Protein AF-A0A1Q9NZS3-F1 (afdb_monomer_lite)

Sequence (146 aa):
MSFQSENRNITQKNDLLANKKIVWTLISLAVIWISTIIVSLFSPDLISGSQQEHLPLVGWTAWIWALLATAIVIRMVRERINYQLHYILSVSIIAIWIGVMLVSVFASPFVTGSDPTSLPIASIGAPLIGSLFTVMVWFLAKPPSN

Foldseek 3Di:
DVVVVVVVVVVVVVVVLLVLLVVLLVVLLVLLVVLLVLLLVQFAFWFDDLVRDGHSVLNVPLVVLSVLLNVLSVVLSVDPAGSVLSNVLSVQLSVLSVVLSCQRRPPFFDWDDPSTTTHSVSNNVSSVVSSVVSVVSSVVRDDDDD

Secondary structure (DSSP, 8-state):
-HHHHHHHHHHHHHHHHHHHHHHHHHHHHHHHHHHHHHHHHHSPPEEETTTTEEE-HHHHHHHHHHHHHHHHHHHHHHS---HHHHHHHHHHHHHHHHHHHHHHHHSPPEEETTTTEEE-HHHHHHHHHHHHHHHHH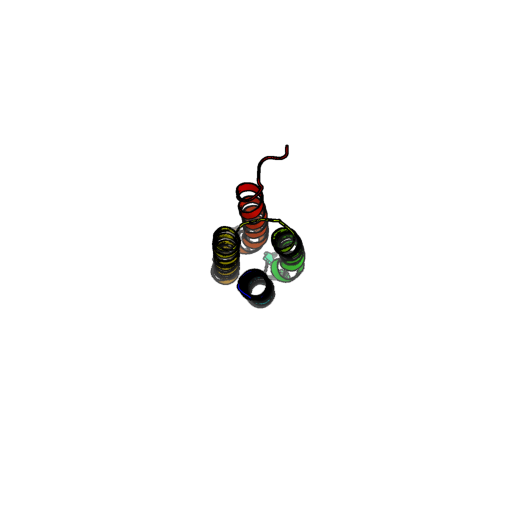HHHHPPP--

Radius of gyration: 20.7 Å; chains: 1; bounding box: 52×30×75 Å

Structure (mmCIF, N/CA/C/O backbone):
data_AF-A0A1Q9NZS3-F1
#
_entry.id   AF-A0A1Q9NZS3-F1
#
loop_
_atom_site.group_PDB
_atom_site.id
_atom_site.type_symbol
_atom_site.label_atom_id
_atom_site.label_alt_id
_atom_site.label_comp_id
_atom_site.label_asym_id
_atom_site.label_entity_id
_atom_site.label_seq_id
_atom_site.pdbx_PDB_ins_code
_atom_site.Cartn_x
_atom_site.Cartn_y
_atom_site.Cartn_z
_atom_site.occupancy
_atom_site.B_iso_or_equiv
_atom_site.auth_seq_id
_atom_site.auth_comp_id
_atom_site.auth_asym_id
_atom_site.auth_atom_id
_atom_site.pdbx_PDB_model_num
ATOM 1 N N . MET A 1 1 ? -26.061 -0.865 42.484 1.00 64.94 1 MET A N 1
ATOM 2 C CA . MET A 1 1 ? -25.005 -1.732 41.903 1.00 64.94 1 MET A CA 1
ATOM 3 C C . MET A 1 1 ? -25.025 -1.794 40.369 1.00 64.94 1 MET A C 1
ATOM 5 O O . MET A 1 1 ? -23.956 -1.973 39.804 1.00 64.94 1 MET A O 1
ATOM 9 N N . SER A 1 2 ? -26.161 -1.588 39.687 1.00 78.44 2 SER A N 1
ATOM 10 C CA . SER A 1 2 ? -26.286 -1.693 38.215 1.00 78.44 2 SER A CA 1
ATOM 11 C C . SER A 1 2 ? -25.494 -0.653 37.400 1.00 78.44 2 SER A C 1
ATOM 13 O O . SER A 1 2 ? -24.877 -0.999 36.397 1.00 78.44 2 SER A O 1
ATOM 15 N N . PHE A 1 3 ? -25.433 0.604 37.849 1.00 78.06 3 PHE A N 1
ATOM 16 C CA . PHE A 1 3 ? -24.756 1.685 37.109 1.00 78.06 3 PHE A CA 1
ATOM 17 C C . PHE A 1 3 ? -23.228 1.493 37.001 1.00 78.06 3 PHE A C 1
ATOM 19 O O . PHE A 1 3 ? -22.609 1.766 35.976 1.00 78.06 3 PHE A O 1
ATOM 26 N N . GLN A 1 4 ? -22.603 0.952 38.053 1.00 81.19 4 GLN A N 1
ATOM 27 C CA . GLN A 1 4 ? -21.158 0.686 38.092 1.00 81.19 4 GLN A CA 1
ATOM 28 C C . GLN A 1 4 ? -20.749 -0.506 37.208 1.00 81.19 4 GLN A C 1
ATOM 30 O O . GLN A 1 4 ? -19.616 -0.567 36.730 1.00 81.19 4 GLN A O 1
ATOM 35 N N . SER A 1 5 ? -21.635 -1.483 36.985 1.00 81.25 5 SER A N 1
ATOM 36 C CA . SER A 1 5 ? -21.386 -2.560 36.013 1.00 81.25 5 SER A CA 1
ATOM 37 C C . SER A 1 5 ? -21.552 -2.084 34.571 1.00 81.25 5 SER A C 1
ATOM 39 O O . SER A 1 5 ? -20.752 -2.457 33.719 1.00 81.25 5 SER A O 1
ATOM 41 N N . GLU A 1 6 ? -22.537 -1.228 34.300 1.00 84.75 6 GLU A N 1
ATOM 42 C CA . GLU A 1 6 ? -22.792 -0.703 32.956 1.00 84.75 6 GLU A CA 1
ATOM 43 C C . GLU A 1 6 ? -21.641 0.180 32.452 1.00 84.75 6 GLU A C 1
ATOM 45 O O . GLU A 1 6 ? -21.126 -0.051 31.357 1.00 84.75 6 GLU A O 1
ATOM 50 N N . ASN A 1 7 ? -21.137 1.096 33.288 1.00 87.69 7 ASN A N 1
ATOM 51 C CA . ASN A 1 7 ? -19.987 1.934 32.930 1.00 87.69 7 ASN A CA 1
ATOM 52 C C . ASN A 1 7 ? -18.720 1.113 32.643 1.00 87.69 7 ASN A C 1
ATOM 54 O O . ASN A 1 7 ? -18.003 1.406 31.688 1.00 87.69 7 ASN A O 1
ATOM 58 N N . ARG A 1 8 ? -18.458 0.051 33.419 1.00 89.00 8 ARG A N 1
ATOM 59 C CA . ARG A 1 8 ? -17.316 -0.848 33.167 1.00 89.00 8 ARG A CA 1
ATOM 60 C C . ARG A 1 8 ? -17.428 -1.553 31.815 1.00 89.00 8 ARG A C 1
ATOM 62 O O . ARG A 1 8 ? -16.441 -1.614 31.084 1.00 89.00 8 ARG A O 1
ATOM 69 N N . ASN A 1 9 ? -18.624 -2.018 31.458 1.00 89.50 9 ASN A N 1
ATOM 70 C CA . ASN A 1 9 ? -18.865 -2.682 30.176 1.00 89.50 9 ASN A CA 1
ATOM 71 C C . ASN A 1 9 ? -18.644 -1.736 28.983 1.00 89.50 9 ASN A C 1
ATOM 73 O O . ASN A 1 9 ? -18.074 -2.146 27.969 1.00 89.50 9 ASN A O 1
ATOM 77 N N . ILE A 1 10 ? -19.061 -0.470 29.099 1.00 88.19 10 ILE A N 1
ATOM 78 C CA . ILE A 1 10 ? -18.870 0.540 28.045 1.00 88.19 10 ILE A CA 1
ATOM 79 C C . ILE A 1 10 ? -17.380 0.835 27.842 1.00 88.19 10 ILE A C 1
ATOM 81 O O . ILE A 1 10 ? -16.907 0.796 26.703 1.00 88.19 10 ILE A O 1
ATOM 85 N N . THR A 1 11 ? -16.631 1.072 28.923 1.00 89.75 11 THR A N 1
ATOM 86 C CA . THR A 1 11 ? -15.185 1.334 28.847 1.00 89.75 11 THR A CA 1
ATOM 87 C C . THR A 1 11 ? -14.442 0.160 28.210 1.00 89.75 11 THR A C 1
ATOM 89 O O . THR A 1 11 ? -13.739 0.350 27.221 1.00 89.75 11 THR A O 1
ATOM 92 N N . GLN A 1 12 ? -14.698 -1.071 28.665 1.00 91.50 12 GLN A N 1
ATOM 93 C CA . GLN A 1 12 ? -14.051 -2.268 28.118 1.00 91.50 12 GLN A CA 1
ATOM 94 C C . GLN A 1 12 ? -14.336 -2.463 26.619 1.00 91.50 12 GLN A C 1
ATOM 96 O O . GLN A 1 12 ? -13.450 -2.845 25.850 1.00 91.50 12 GLN A O 1
ATOM 101 N N . LYS A 1 13 ? -15.571 -2.193 26.177 1.00 91.00 13 LYS A N 1
ATOM 102 C CA . LYS A 1 13 ? -15.936 -2.264 24.756 1.00 91.00 13 LYS A CA 1
ATOM 103 C C . LYS A 1 13 ? -15.189 -1.213 23.932 1.00 91.00 13 LYS A C 1
ATOM 105 O O . LYS A 1 13 ? -14.722 -1.530 22.837 1.00 91.00 13 LYS A O 1
ATOM 110 N N . ASN A 1 14 ? -15.075 0.013 24.437 1.00 89.12 14 ASN A N 1
ATOM 111 C CA . ASN A 1 14 ? -14.368 1.093 23.751 1.00 89.12 14 ASN A CA 1
ATOM 112 C C . ASN A 1 14 ? -12.873 0.787 23.617 1.00 89.12 14 ASN A C 1
ATOM 114 O O . ASN A 1 14 ? -12.331 0.920 22.518 1.00 89.12 14 ASN A O 1
ATOM 118 N N . ASP A 1 15 ? -12.246 0.287 24.683 1.00 90.81 15 ASP A N 1
ATOM 119 C CA . ASP A 1 15 ? -10.837 -0.117 24.681 1.00 90.81 15 ASP A CA 1
ATOM 120 C C . ASP A 1 15 ? -10.588 -1.253 23.683 1.00 90.81 15 ASP A C 1
ATOM 122 O O . ASP A 1 15 ? -9.647 -1.211 22.888 1.00 90.81 15 ASP A O 1
ATOM 126 N N . LEU A 1 16 ? -11.486 -2.243 23.639 1.00 91.75 16 LEU A N 1
ATOM 127 C CA . LEU A 1 16 ? -11.414 -3.331 22.667 1.00 91.75 16 LEU A CA 1
ATOM 128 C C . LEU A 1 16 ? -11.486 -2.817 21.222 1.00 91.75 16 LEU A C 1
ATOM 130 O O . LEU A 1 16 ? -10.715 -3.259 20.369 1.00 91.75 16 LEU A O 1
ATOM 134 N N . LEU A 1 17 ? -12.412 -1.903 20.924 1.00 90.88 17 LEU A N 1
ATOM 135 C CA . LEU A 1 17 ? -12.548 -1.329 19.583 1.00 90.88 17 LEU A CA 1
ATOM 136 C C . LEU A 1 17 ? -11.333 -0.472 19.209 1.00 90.88 17 LEU A C 1
ATOM 138 O O . LEU A 1 17 ? -10.882 -0.538 18.064 1.00 90.88 17 LEU A O 1
ATOM 142 N N . ALA A 1 18 ? -10.775 0.284 20.156 1.00 89.75 18 ALA A N 1
ATOM 143 C CA . ALA A 1 18 ? -9.556 1.063 19.95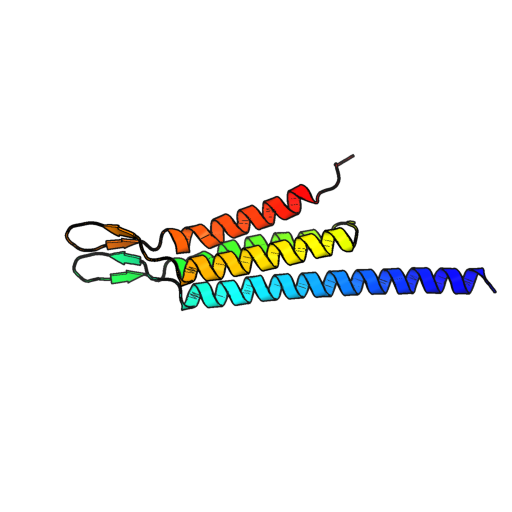2 1.00 89.75 18 ALA A CA 1
ATOM 144 C C . ALA A 1 18 ? -8.351 0.156 19.652 1.00 89.75 18 ALA A C 1
ATOM 146 O O . ALA A 1 18 ? -7.669 0.357 18.645 1.00 89.75 18 ALA A O 1
ATOM 147 N N . ASN A 1 19 ? -8.156 -0.904 20.440 1.00 93.56 19 ASN A N 1
ATOM 148 C CA . ASN A 1 19 ? -7.091 -1.885 20.220 1.00 93.56 19 ASN A CA 1
ATOM 149 C C . ASN A 1 19 ? -7.217 -2.550 18.846 1.00 93.56 19 ASN A C 1
ATOM 151 O O . ASN A 1 19 ? -6.236 -2.652 18.109 1.00 93.56 19 ASN A O 1
ATOM 155 N N . LYS A 1 20 ? -8.437 -2.932 18.447 1.00 94.62 20 LYS A N 1
ATOM 156 C CA . LYS A 1 20 ? -8.678 -3.490 17.111 1.00 94.62 20 LYS A CA 1
ATOM 157 C C . LYS A 1 20 ? -8.311 -2.504 16.001 1.00 94.62 20 LYS A C 1
ATOM 159 O O . LYS A 1 20 ? -7.689 -2.919 15.027 1.00 94.62 20 LYS A O 1
ATOM 164 N N . LYS A 1 21 ? -8.656 -1.216 16.126 1.00 93.62 21 LYS A N 1
ATOM 165 C CA . LYS A 1 21 ? -8.253 -0.194 15.142 1.00 93.62 21 LYS A CA 1
ATOM 166 C C . LYS A 1 21 ? -6.733 -0.099 15.018 1.00 93.62 21 LYS A C 1
ATOM 168 O O . LYS A 1 21 ? -6.229 -0.090 13.899 1.00 93.62 21 LYS A O 1
ATOM 173 N N . ILE A 1 22 ? -6.016 -0.076 16.143 1.00 95.25 22 ILE A N 1
ATOM 174 C CA . ILE A 1 22 ? -4.546 -0.019 16.164 1.00 95.25 22 ILE A CA 1
ATOM 175 C C . ILE A 1 22 ? -3.946 -1.228 15.440 1.00 95.25 22 ILE A C 1
ATOM 177 O O . ILE A 1 22 ? -3.076 -1.047 14.593 1.00 95.25 22 ILE A O 1
ATOM 181 N N . VAL A 1 23 ? -4.443 -2.441 15.703 1.00 96.62 23 VAL A N 1
ATOM 182 C CA . VAL A 1 23 ? -3.962 -3.663 15.034 1.00 96.62 23 VAL A CA 1
ATOM 183 C C . VAL A 1 23 ? -4.109 -3.562 13.513 1.00 96.62 23 VAL A C 1
ATOM 185 O O . VAL A 1 23 ? -3.142 -3.791 12.792 1.00 96.62 23 VAL A O 1
ATOM 188 N N . TRP A 1 24 ? -5.277 -3.156 13.010 1.00 96.50 24 TRP A N 1
ATOM 189 C CA . TRP A 1 24 ? -5.497 -3.011 11.564 1.00 96.50 24 TRP A CA 1
ATOM 190 C C . TRP A 1 24 ? -4.632 -1.916 10.931 1.00 96.50 24 TRP A C 1
ATOM 192 O O . TRP A 1 24 ? -4.140 -2.086 9.813 1.00 96.50 24 TRP A O 1
ATOM 202 N N . THR A 1 25 ? -4.378 -0.828 11.660 1.00 96.06 25 THR A N 1
ATOM 203 C CA . THR A 1 25 ? -3.426 0.212 11.249 1.00 96.06 25 THR A CA 1
ATOM 204 C C . THR A 1 25 ? -2.010 -0.355 11.132 1.00 96.06 25 THR A C 1
ATOM 206 O O . THR A 1 25 ? -1.364 -0.154 10.108 1.00 96.06 25 THR A O 1
ATOM 209 N N . LEU A 1 26 ? -1.539 -1.109 12.132 1.00 97.94 26 LEU A N 1
ATOM 210 C CA . LEU A 1 26 ? -0.202 -1.714 12.119 1.00 97.94 26 LEU A CA 1
ATOM 211 C C . LEU A 1 26 ? -0.038 -2.733 10.987 1.00 97.94 26 LEU A C 1
ATOM 213 O O . LEU A 1 26 ? 0.985 -2.713 10.309 1.00 97.94 26 LEU A O 1
ATOM 217 N N . ILE A 1 27 ? -1.050 -3.569 10.735 1.00 98.31 27 ILE A N 1
ATOM 218 C CA . ILE A 1 27 ? -1.040 -4.510 9.604 1.00 98.31 27 ILE A CA 1
ATOM 219 C C . ILE A 1 27 ? -0.943 -3.745 8.280 1.00 98.31 27 ILE A C 1
ATOM 221 O O . ILE A 1 27 ? -0.137 -4.100 7.425 1.00 98.31 27 ILE A O 1
ATOM 225 N N . SER A 1 28 ? -1.719 -2.669 8.121 1.00 97.88 28 SER A N 1
ATOM 226 C CA . SER A 1 28 ? -1.685 -1.847 6.903 1.00 97.88 28 SER A CA 1
ATOM 227 C C . SER A 1 28 ? -0.295 -1.240 6.682 1.00 97.88 28 SER A C 1
ATOM 229 O O . SER A 1 28 ? 0.241 -1.321 5.581 1.00 97.88 28 SER A O 1
ATOM 231 N N . LEU A 1 29 ? 0.323 -0.691 7.735 1.00 98.38 29 LEU A N 1
ATOM 232 C CA . LEU A 1 29 ? 1.686 -0.153 7.674 1.00 98.38 29 LEU A CA 1
ATOM 233 C C . LEU A 1 29 ? 2.716 -1.235 7.331 1.00 98.38 29 LEU A C 1
ATOM 235 O O . LEU A 1 29 ? 3.575 -1.007 6.483 1.00 98.38 29 LEU A O 1
ATOM 239 N N . ALA A 1 30 ? 2.617 -2.413 7.949 1.00 98.62 30 ALA A N 1
ATOM 240 C CA . ALA A 1 30 ? 3.507 -3.530 7.654 1.00 98.62 30 ALA A CA 1
ATOM 241 C C . ALA A 1 30 ? 3.406 -3.947 6.180 1.00 98.62 30 ALA A C 1
ATOM 243 O O . ALA A 1 30 ? 4.431 -4.096 5.522 1.00 98.62 30 ALA A O 1
ATOM 244 N N . VAL A 1 31 ? 2.190 -4.064 5.635 1.00 98.69 31 VAL A N 1
ATOM 245 C CA . VAL A 1 31 ? 1.981 -4.408 4.219 1.00 98.69 31 VAL A CA 1
ATOM 246 C C . VAL A 1 31 ? 2.543 -3.335 3.289 1.00 98.69 31 VAL A C 1
ATOM 248 O O . VAL A 1 31 ? 3.206 -3.698 2.319 1.00 98.69 31 VAL A O 1
ATOM 251 N N . ILE A 1 32 ? 2.345 -2.043 3.582 1.00 98.44 32 ILE A N 1
ATOM 252 C CA . ILE A 1 32 ? 2.930 -0.936 2.800 1.00 98.44 32 ILE A CA 1
ATOM 253 C C . ILE A 1 32 ? 4.451 -1.088 2.721 1.00 98.44 32 ILE A C 1
ATOM 255 O O . ILE A 1 32 ? 5.025 -1.087 1.631 1.00 98.44 32 ILE A O 1
ATOM 259 N N . TRP A 1 33 ? 5.112 -1.261 3.865 1.00 98.56 33 TRP A N 1
ATOM 260 C CA . TRP A 1 33 ? 6.571 -1.310 3.922 1.00 98.56 33 TRP A CA 1
ATOM 261 C C . TRP A 1 33 ? 7.152 -2.601 3.351 1.00 98.56 33 TRP A C 1
ATOM 263 O O . TRP A 1 33 ? 8.102 -2.532 2.578 1.00 98.56 33 TRP A O 1
ATOM 273 N N . ILE A 1 34 ? 6.556 -3.761 3.642 1.00 98.69 34 ILE A N 1
ATOM 274 C CA . ILE A 1 34 ? 6.968 -5.039 3.040 1.00 98.69 34 ILE A CA 1
ATOM 275 C C . ILE A 1 34 ? 6.836 -4.965 1.517 1.00 98.69 34 ILE A C 1
ATOM 277 O O . ILE A 1 34 ? 7.775 -5.306 0.802 1.00 98.69 34 ILE A O 1
ATOM 281 N N . SER A 1 35 ? 5.706 -4.456 1.021 1.00 98.31 35 SER A N 1
ATOM 282 C CA . SER A 1 35 ? 5.484 -4.255 -0.413 1.00 98.31 35 SER A CA 1
ATOM 283 C C . SER A 1 35 ? 6.530 -3.318 -1.006 1.00 98.31 35 SER A C 1
ATOM 285 O O . SER A 1 35 ? 7.116 -3.638 -2.029 1.00 98.31 35 SER A O 1
ATOM 287 N N . THR A 1 36 ? 6.826 -2.199 -0.343 1.00 98.31 36 THR A N 1
ATOM 288 C CA . THR A 1 36 ? 7.829 -1.223 -0.804 1.00 98.31 36 THR A CA 1
ATOM 289 C C . THR A 1 36 ? 9.226 -1.832 -0.881 1.00 98.31 36 THR A C 1
ATOM 291 O O . THR A 1 36 ? 9.935 -1.603 -1.858 1.00 98.31 36 THR A O 1
ATOM 294 N N . ILE A 1 37 ? 9.615 -2.634 0.114 1.00 98.38 37 ILE A N 1
ATOM 295 C CA . ILE A 1 37 ? 10.904 -3.335 0.129 1.00 98.38 37 ILE A CA 1
ATOM 296 C C . ILE A 1 37 ? 10.972 -4.322 -1.038 1.00 98.38 37 ILE A C 1
ATOM 298 O O . ILE A 1 37 ? 11.943 -4.304 -1.788 1.00 98.38 37 ILE A O 1
ATOM 302 N N . ILE A 1 38 ? 9.928 -5.130 -1.240 1.00 98.31 38 ILE A N 1
ATOM 303 C CA . ILE A 1 38 ? 9.851 -6.072 -2.365 1.00 98.31 38 ILE A CA 1
ATOM 304 C C . ILE A 1 38 ? 9.933 -5.322 -3.701 1.00 98.31 38 ILE A C 1
ATOM 306 O O . ILE A 1 38 ? 10.746 -5.675 -4.549 1.00 98.31 38 ILE A O 1
ATOM 310 N N . VAL A 1 39 ? 9.158 -4.250 -3.875 1.00 97.94 39 VAL A N 1
ATOM 311 C CA . VAL A 1 39 ? 9.219 -3.408 -5.078 1.00 97.94 39 VAL A CA 1
ATOM 312 C C . VAL A 1 39 ? 10.629 -2.877 -5.296 1.00 97.94 39 VAL A C 1
ATOM 314 O O . VAL A 1 39 ? 11.123 -2.944 -6.409 1.00 97.94 39 VAL A O 1
ATOM 317 N N . SER A 1 40 ? 11.303 -2.418 -4.244 1.00 96.38 40 SER A N 1
ATOM 318 C CA . SER A 1 40 ? 12.637 -1.828 -4.374 1.00 96.38 40 SER A CA 1
ATOM 319 C C . SER A 1 40 ? 13.716 -2.827 -4.781 1.00 96.38 40 SER A C 1
ATOM 321 O O . SER A 1 40 ? 14.713 -2.426 -5.372 1.00 96.38 40 SER A O 1
ATOM 323 N N . LEU A 1 41 ? 13.533 -4.103 -4.440 1.00 97.12 41 LEU A N 1
ATOM 324 C CA . LEU A 1 41 ? 14.505 -5.164 -4.702 1.00 97.12 41 LEU A CA 1
ATOM 325 C C . LEU A 1 41 ? 14.239 -5.917 -6.008 1.00 97.12 41 LEU A C 1
ATOM 327 O O . LEU A 1 41 ? 15.178 -6.439 -6.600 1.00 97.12 41 LEU A O 1
ATOM 331 N N . PHE A 1 42 ? 12.976 -6.014 -6.426 1.00 97.25 42 PHE A N 1
ATOM 332 C CA . PHE A 1 42 ? 12.558 -6.919 -7.500 1.00 97.25 42 PHE A CA 1
ATOM 333 C C . PHE A 1 42 ? 11.898 -6.216 -8.691 1.00 97.25 42 PHE A C 1
ATOM 335 O O . PHE A 1 42 ? 11.526 -6.887 -9.652 1.00 97.25 42 PHE A O 1
ATOM 342 N N . SER A 1 43 ? 11.723 -4.892 -8.659 1.00 95.88 43 SER A N 1
ATOM 343 C CA . SER A 1 43 ? 11.238 -4.157 -9.830 1.00 95.88 43 SER A CA 1
ATOM 344 C C . SER A 1 43 ? 12.269 -4.166 -10.964 1.00 95.88 43 SER A C 1
ATOM 346 O O . SER A 1 43 ? 13.458 -4.036 -10.674 1.00 95.88 43 SER A O 1
ATOM 348 N N . PRO A 1 44 ? 11.842 -4.209 -12.236 1.00 95.19 44 PRO A N 1
ATOM 349 C CA . PRO A 1 44 ? 12.758 -4.080 -13.359 1.00 95.19 44 PRO A CA 1
ATOM 350 C C . PRO A 1 44 ? 13.491 -2.734 -13.360 1.00 95.19 44 PRO A C 1
ATOM 352 O O . PRO A 1 44 ? 12.891 -1.683 -13.109 1.00 95.19 44 PRO A O 1
ATOM 355 N N . ASP A 1 45 ? 14.776 -2.776 -13.701 1.00 94.69 45 ASP A N 1
ATOM 356 C CA . ASP A 1 45 ? 15.587 -1.579 -13.892 1.00 94.69 45 ASP A CA 1
ATOM 357 C C . ASP A 1 45 ? 15.195 -0.838 -15.172 1.00 94.69 45 ASP A C 1
ATOM 359 O O . ASP A 1 45 ? 14.694 -1.414 -16.143 1.00 94.69 45 ASP A O 1
ATOM 363 N N . LEU A 1 46 ? 15.479 0.461 -15.186 1.00 93.31 46 LEU A N 1
ATOM 364 C CA . LEU A 1 46 ? 15.580 1.209 -16.428 1.00 93.31 46 LEU A CA 1
ATOM 365 C C . LEU A 1 46 ? 16.878 0.792 -17.123 1.00 93.31 46 LEU A C 1
ATOM 367 O O . LEU A 1 46 ? 17.947 0.924 -16.531 1.00 93.31 46 LEU A O 1
ATOM 371 N N . ILE A 1 47 ? 16.777 0.321 -18.366 1.00 93.50 47 ILE A N 1
ATOM 372 C CA . ILE A 1 47 ? 17.937 -0.079 -19.172 1.00 93.50 47 ILE A CA 1
ATOM 373 C C . ILE A 1 47 ? 18.000 0.805 -20.408 1.00 93.50 47 ILE A C 1
ATOM 375 O O . ILE A 1 47 ? 17.019 0.887 -21.152 1.00 93.50 47 ILE A O 1
ATOM 379 N N . SER A 1 48 ? 19.131 1.474 -20.630 1.00 89.12 48 SER A N 1
ATOM 380 C CA . SER A 1 48 ? 19.287 2.390 -21.766 1.00 89.12 48 SER A CA 1
ATOM 381 C C . SER A 1 48 ? 20.698 2.400 -22.354 1.00 89.12 48 SER A C 1
ATOM 383 O O . SER A 1 48 ? 21.671 2.027 -21.697 1.00 89.12 48 SER A O 1
ATOM 385 N N . GLY A 1 49 ? 20.793 2.851 -23.607 1.00 81.19 49 GLY A N 1
ATOM 386 C CA . GLY A 1 49 ? 22.054 3.029 -24.324 1.00 81.19 49 GLY A CA 1
ATOM 387 C C . GLY A 1 49 ? 22.623 1.750 -24.945 1.00 81.19 49 GLY A C 1
ATOM 388 O O . GLY A 1 49 ? 22.184 0.630 -24.679 1.00 81.19 49 GLY A O 1
ATOM 389 N N . SER A 1 50 ? 23.650 1.928 -25.778 1.00 79.25 50 SER A N 1
ATOM 390 C CA . SER A 1 50 ? 24.355 0.826 -26.448 1.00 79.25 50 SER A CA 1
ATOM 391 C C . SER A 1 50 ? 25.122 -0.077 -25.476 1.00 79.25 50 SER A C 1
ATOM 393 O O . SER A 1 50 ? 25.383 -1.232 -25.794 1.00 79.25 50 SER A O 1
ATOM 395 N N . GLN A 1 51 ? 25.445 0.431 -24.282 1.00 85.88 51 GLN A N 1
ATOM 396 C CA . GLN A 1 51 ? 26.131 -0.303 -23.213 1.00 85.88 51 GLN A CA 1
ATOM 397 C C . GLN A 1 51 ? 25.175 -1.001 -22.232 1.00 85.88 51 GLN A C 1
ATOM 399 O O . GLN A 1 51 ? 25.650 -1.643 -21.301 1.00 85.88 51 GLN A O 1
ATOM 404 N N . GLN A 1 52 ? 23.852 -0.899 -22.433 1.00 88.69 52 GLN A N 1
ATOM 405 C CA . GLN A 1 52 ? 22.835 -1.501 -21.558 1.00 88.69 52 GLN A CA 1
ATOM 406 C C . GLN A 1 52 ? 23.036 -1.112 -20.080 1.00 88.69 52 GLN A C 1
ATOM 408 O O . GLN A 1 52 ? 23.159 -1.959 -19.199 1.00 88.69 52 GLN A O 1
ATOM 413 N N . GLU A 1 53 ? 23.096 0.193 -19.804 1.00 91.25 53 GLU A N 1
ATOM 414 C CA . GLU A 1 53 ? 23.281 0.711 -18.445 1.00 91.25 53 GLU A CA 1
ATOM 415 C C . GLU A 1 53 ? 22.021 0.484 -17.601 1.00 91.25 53 GLU A C 1
ATOM 417 O O . GLU A 1 53 ? 20.923 0.847 -18.025 1.00 91.25 53 GLU A O 1
ATOM 42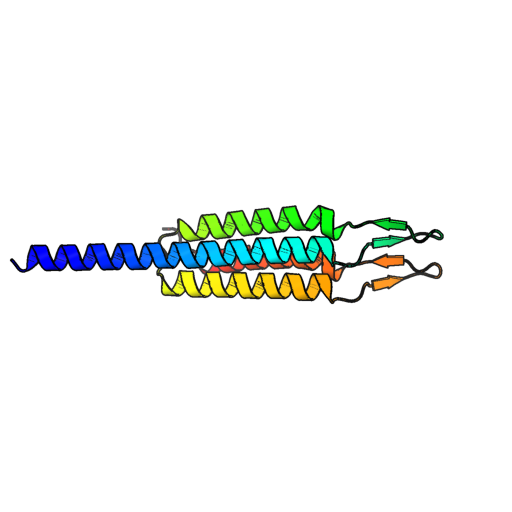2 N N . HIS A 1 54 ? 22.187 -0.082 -16.400 1.00 93.62 54 HIS A N 1
ATOM 423 C CA . HIS A 1 54 ? 21.103 -0.376 -15.460 1.00 93.62 54 HIS A CA 1
ATOM 424 C C . HIS A 1 54 ? 20.941 0.736 -14.423 1.00 93.62 54 HIS A C 1
ATOM 426 O O . HIS A 1 54 ? 21.862 1.025 -13.654 1.00 93.62 54 HIS A O 1
ATOM 432 N N . LEU A 1 55 ? 19.744 1.316 -14.352 1.00 94.25 55 LEU A N 1
ATOM 433 C CA . LEU A 1 55 ? 19.383 2.309 -13.348 1.00 94.25 55 LEU A CA 1
ATOM 434 C C . LEU A 1 55 ? 18.177 1.814 -12.524 1.00 94.25 55 LEU A C 1
ATOM 436 O O . LEU A 1 55 ? 17.061 1.760 -13.057 1.00 94.25 55 LEU A O 1
ATOM 440 N N . PRO A 1 56 ? 18.346 1.514 -11.219 1.00 93.75 56 PRO A N 1
ATOM 441 C CA . PRO A 1 56 ? 17.280 1.007 -10.349 1.00 93.75 56 PRO A CA 1
ATOM 442 C C . PRO A 1 56 ? 16.346 2.134 -9.876 1.00 93.75 56 PRO A C 1
ATOM 444 O O . PRO A 1 56 ? 16.150 2.385 -8.684 1.00 93.75 56 PRO A O 1
ATOM 447 N N . LEU A 1 57 ? 15.759 2.853 -10.835 1.00 93.62 57 LEU A N 1
ATOM 448 C CA . LEU A 1 57 ? 14.977 4.067 -10.604 1.00 93.62 57 LEU A CA 1
ATOM 449 C C . LEU A 1 57 ? 13.772 3.824 -9.685 1.00 93.62 57 LEU A C 1
ATOM 451 O O . LEU A 1 57 ? 13.456 4.651 -8.826 1.00 93.62 57 LEU A O 1
ATOM 455 N N . VAL A 1 58 ? 13.096 2.687 -9.852 1.00 93.50 58 VAL A N 1
ATOM 456 C CA . VAL A 1 58 ? 11.936 2.312 -9.031 1.00 93.50 58 VAL A CA 1
ATOM 457 C C . VAL A 1 58 ? 12.362 2.093 -7.579 1.00 93.50 58 VAL A C 1
ATOM 459 O O . VAL A 1 58 ? 11.714 2.617 -6.672 1.00 93.50 58 VAL A O 1
ATOM 462 N N . GLY A 1 59 ? 13.491 1.415 -7.351 1.00 90.25 59 GLY A N 1
ATOM 463 C CA . GLY A 1 59 ? 14.024 1.184 -6.008 1.00 90.25 59 GLY A CA 1
ATOM 464 C C . GLY A 1 59 ? 14.431 2.455 -5.272 1.00 90.25 59 GLY A C 1
ATOM 465 O O . GLY A 1 59 ? 14.298 2.518 -4.051 1.00 90.25 59 GLY A O 1
ATOM 466 N N . TRP A 1 60 ? 14.841 3.504 -5.987 1.00 91.88 60 TRP A N 1
ATOM 467 C CA . TRP A 1 60 ? 15.124 4.808 -5.377 1.00 91.88 60 TRP A CA 1
ATOM 468 C C . TRP A 1 60 ? 13.861 5.623 -5.086 1.00 91.88 60 TRP A C 1
ATOM 470 O O . TRP A 1 60 ? 13.801 6.340 -4.088 1.00 91.88 60 TRP A O 1
ATOM 480 N N . THR A 1 61 ? 12.841 5.527 -5.939 1.00 94.06 61 THR A N 1
ATOM 481 C CA . THR A 1 61 ? 11.690 6.447 -5.902 1.00 94.06 61 THR A CA 1
ATOM 482 C C . THR A 1 61 ? 10.463 5.904 -5.168 1.00 94.06 61 THR A C 1
ATOM 484 O O . THR A 1 61 ? 9.674 6.701 -4.652 1.00 94.06 61 THR A O 1
ATOM 487 N N . ALA A 1 62 ? 10.300 4.581 -5.039 1.00 94.69 62 ALA A N 1
ATOM 488 C CA . ALA A 1 62 ? 9.124 3.965 -4.408 1.00 94.69 62 ALA A CA 1
ATOM 489 C C . ALA A 1 62 ? 8.894 4.417 -2.949 1.00 94.69 62 ALA A C 1
ATOM 491 O O . ALA A 1 62 ? 7.753 4.531 -2.494 1.00 94.69 62 ALA A O 1
ATOM 492 N N . TRP A 1 63 ? 9.971 4.744 -2.231 1.00 96.56 63 TRP A N 1
ATOM 493 C CA . TRP A 1 63 ? 9.961 5.163 -0.827 1.00 96.56 63 TRP A CA 1
ATOM 494 C C . TRP A 1 63 ? 9.127 6.420 -0.574 1.00 96.56 63 TRP A C 1
ATOM 496 O O . TRP A 1 63 ? 8.417 6.503 0.429 1.00 96.56 63 TRP A O 1
ATOM 506 N N . ILE A 1 64 ? 9.168 7.385 -1.496 1.00 96.75 64 ILE A N 1
ATOM 507 C CA . ILE A 1 64 ? 8.429 8.649 -1.366 1.00 96.75 64 ILE A CA 1
ATOM 508 C C . ILE A 1 64 ? 6.919 8.370 -1.327 1.00 96.75 64 ILE A C 1
ATOM 510 O O . ILE A 1 64 ? 6.190 8.926 -0.502 1.00 96.75 64 ILE A O 1
ATOM 514 N N . TRP A 1 65 ? 6.453 7.444 -2.165 1.00 97.19 65 TRP A N 1
ATOM 515 C CA . TRP A 1 65 ? 5.046 7.052 -2.243 1.00 97.19 65 TRP A CA 1
ATOM 516 C C . TRP A 1 65 ? 4.597 6.226 -1.032 1.00 97.19 65 TRP A C 1
ATOM 518 O O . TRP A 1 65 ? 3.474 6.393 -0.548 1.00 97.19 65 TRP A O 1
ATOM 528 N N . ALA A 1 66 ? 5.485 5.394 -0.483 1.00 97.25 66 ALA A N 1
ATOM 529 C CA . ALA A 1 66 ? 5.239 4.650 0.753 1.00 97.25 66 ALA A CA 1
ATOM 530 C C . ALA A 1 66 ? 5.099 5.570 1.973 1.00 97.25 66 ALA A C 1
ATOM 532 O O . ALA A 1 66 ? 4.208 5.376 2.808 1.00 97.25 66 ALA A O 1
ATOM 533 N N . LEU A 1 67 ? 5.926 6.616 2.053 1.00 98.06 67 LEU A N 1
ATOM 534 C CA . LEU A 1 67 ? 5.820 7.643 3.091 1.00 98.06 67 LEU A CA 1
ATOM 535 C C . LEU A 1 67 ? 4.490 8.398 3.002 1.00 98.06 67 LEU A C 1
ATOM 537 O O . LEU A 1 67 ? 3.830 8.594 4.026 1.00 98.06 67 LEU A O 1
ATOM 541 N N . LEU A 1 68 ? 4.056 8.759 1.790 1.00 97.12 68 LEU A N 1
ATOM 542 C CA . LEU A 1 68 ? 2.754 9.393 1.578 1.00 97.12 68 LEU A CA 1
ATOM 543 C C . LEU A 1 68 ? 1.607 8.493 2.066 1.00 97.12 68 LEU A C 1
ATOM 545 O O . LEU A 1 68 ? 0.774 8.939 2.857 1.00 97.12 68 LEU A O 1
ATOM 549 N N . ALA A 1 69 ? 1.582 7.219 1.670 1.00 97.12 69 ALA A N 1
ATOM 550 C CA . ALA A 1 69 ? 0.557 6.282 2.134 1.00 97.12 69 ALA A CA 1
ATOM 551 C C . ALA A 1 69 ? 0.596 6.061 3.656 1.00 97.12 69 ALA A C 1
ATOM 553 O O . ALA A 1 69 ? -0.453 6.028 4.303 1.00 97.12 69 ALA A O 1
ATOM 554 N N . THR A 1 70 ? 1.792 5.993 4.247 1.00 97.94 70 THR A N 1
ATOM 555 C CA . THR A 1 70 ? 1.978 5.906 5.705 1.00 97.94 70 THR A CA 1
ATOM 556 C C . THR A 1 70 ? 1.335 7.103 6.409 1.00 97.94 70 THR A C 1
ATOM 558 O O . THR A 1 70 ? 0.584 6.920 7.371 1.00 97.94 70 THR A O 1
ATOM 561 N N . ALA A 1 71 ? 1.560 8.326 5.917 1.00 96.50 71 ALA A N 1
ATOM 562 C CA . ALA A 1 71 ? 0.962 9.531 6.492 1.00 96.50 71 ALA A CA 1
ATOM 563 C C . ALA A 1 71 ? -0.577 9.478 6.481 1.00 96.50 71 ALA A C 1
ATOM 565 O O . ALA A 1 71 ? -1.217 9.863 7.464 1.00 96.50 71 ALA A O 1
ATOM 566 N N . ILE A 1 72 ? -1.176 8.943 5.412 1.00 94.56 72 ILE A N 1
ATOM 567 C CA . ILE A 1 72 ? -2.631 8.765 5.305 1.00 94.56 72 ILE A CA 1
ATOM 568 C C . ILE A 1 72 ? -3.151 7.715 6.295 1.00 94.56 72 ILE A C 1
ATOM 570 O O . ILE A 1 72 ? -4.129 7.976 6.999 1.00 94.56 72 ILE A O 1
ATOM 574 N N . VAL A 1 73 ? -2.482 6.567 6.426 1.00 94.31 73 VAL A N 1
ATOM 575 C CA . VAL A 1 73 ? -2.859 5.517 7.394 1.00 94.31 73 VAL A CA 1
ATOM 576 C C . VAL A 1 73 ? -2.779 6.027 8.840 1.00 94.31 73 VAL A C 1
ATOM 578 O O . VAL A 1 73 ? -3.688 5.788 9.640 1.00 94.31 73 VAL A O 1
ATOM 581 N N . ILE A 1 74 ? -1.736 6.792 9.176 1.00 93.94 74 ILE A N 1
ATOM 582 C CA . ILE A 1 74 ? -1.595 7.428 10.497 1.00 93.94 74 ILE A CA 1
ATOM 583 C C . ILE A 1 74 ? -2.690 8.474 10.727 1.00 93.94 74 ILE A C 1
ATOM 585 O O . ILE A 1 74 ? -3.180 8.630 11.847 1.00 93.94 74 ILE A O 1
ATOM 589 N N . ARG A 1 75 ? -3.100 9.206 9.690 1.00 91.19 75 ARG A N 1
ATOM 590 C CA . ARG A 1 75 ? -4.207 10.156 9.810 1.00 91.19 75 ARG A CA 1
ATOM 591 C C . ARG A 1 75 ? -5.526 9.434 10.081 1.00 91.19 75 ARG A C 1
ATOM 593 O O . ARG A 1 75 ? -6.249 9.835 10.986 1.00 91.19 75 ARG A O 1
ATOM 600 N N . MET A 1 76 ? -5.790 8.337 9.374 1.00 88.50 76 MET A N 1
ATOM 601 C CA . MET A 1 76 ? -7.015 7.541 9.502 1.00 88.50 76 MET A CA 1
ATOM 602 C C . MET A 1 76 ? -7.266 7.046 10.933 1.00 88.50 76 MET A C 1
ATOM 604 O O . MET A 1 76 ? -8.396 7.118 11.407 1.00 88.50 76 MET A O 1
ATOM 608 N N . VAL A 1 77 ? -6.233 6.600 11.662 1.00 88.56 77 VAL A N 1
ATOM 609 C CA . VAL A 1 77 ? -6.417 6.109 13.045 1.00 88.56 77 VAL A CA 1
ATOM 610 C C . VAL A 1 77 ? -6.823 7.211 14.034 1.00 88.56 77 VAL A C 1
ATOM 612 O O . VAL A 1 77 ? -7.397 6.913 15.080 1.00 88.56 77 VAL A O 1
ATOM 615 N N . ARG A 1 78 ? -6.560 8.483 13.707 1.00 86.31 78 ARG A N 1
ATOM 616 C CA . ARG A 1 78 ? -6.950 9.640 14.531 1.00 86.31 78 ARG A CA 1
ATOM 617 C C . ARG A 1 78 ? -8.398 10.074 14.292 1.00 86.31 78 ARG A C 1
ATOM 619 O O . ARG A 1 78 ? -8.944 10.820 15.102 1.00 86.31 78 ARG A O 1
ATOM 626 N N . GLU A 1 79 ? -9.019 9.616 13.208 1.00 85.38 79 GLU A N 1
ATOM 627 C CA . GLU A 1 79 ? -10.387 9.984 12.853 1.00 85.38 79 GLU A CA 1
ATOM 628 C C . GLU A 1 79 ? -11.414 9.234 13.717 1.00 85.38 79 GLU A C 1
ATOM 630 O O . GLU A 1 79 ? -11.281 8.044 14.033 1.00 85.38 79 GLU A O 1
ATOM 635 N N . ARG A 1 80 ? -12.507 9.918 14.076 1.00 81.50 80 ARG A N 1
ATOM 636 C CA . ARG A 1 80 ? -13.610 9.338 14.866 1.00 81.50 80 ARG A CA 1
ATOM 637 C C . ARG A 1 80 ? -14.579 8.514 14.005 1.00 81.50 80 ARG A C 1
ATOM 639 O O . ARG A 1 80 ? -15.791 8.664 14.105 1.00 81.50 80 ARG A O 1
ATOM 646 N N . ILE A 1 81 ? -14.048 7.622 13.171 1.00 85.38 81 ILE A N 1
ATOM 647 C CA . ILE A 1 81 ? -14.839 6.709 12.330 1.00 85.38 81 ILE A CA 1
ATOM 648 C C . ILE A 1 81 ? -15.253 5.441 13.093 1.00 85.38 81 ILE A C 1
ATOM 650 O O . ILE A 1 81 ? -14.579 5.020 14.038 1.00 85.38 81 ILE A O 1
ATOM 654 N N . ASN A 1 82 ? -16.354 4.797 12.694 1.00 88.62 82 ASN A N 1
ATOM 655 C CA . ASN A 1 82 ? -16.746 3.493 13.246 1.00 88.62 82 ASN A CA 1
ATOM 656 C C . ASN A 1 82 ? -15.677 2.429 12.912 1.00 88.62 82 ASN A C 1
ATOM 658 O O . ASN A 1 82 ? -15.036 2.478 11.864 1.00 88.62 82 ASN A O 1
ATOM 662 N N . TYR A 1 83 ? -15.498 1.449 13.800 1.00 90.25 83 TYR A N 1
ATOM 663 C CA . TYR A 1 83 ? -14.601 0.312 13.610 1.00 90.25 83 TYR A CA 1
ATOM 664 C C . TYR A 1 83 ? -14.845 -0.443 12.297 1.00 90.25 83 TYR A C 1
ATOM 666 O O . TYR A 1 83 ? -13.879 -0.764 11.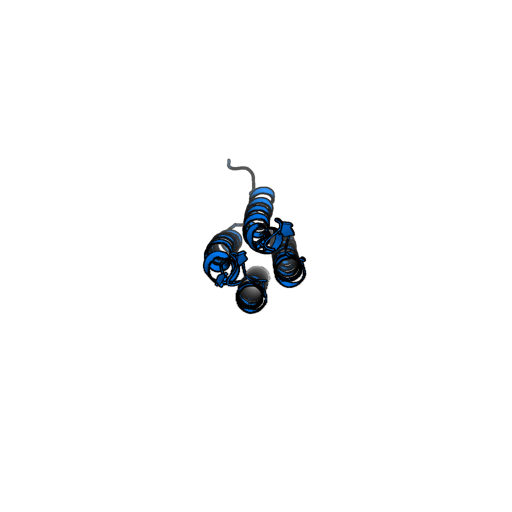615 1.00 90.25 83 TYR A O 1
ATOM 674 N N . GLN A 1 84 ? -16.105 -0.698 11.923 1.00 90.88 84 GLN A N 1
ATOM 675 C CA . GLN A 1 84 ? -16.418 -1.397 10.666 1.00 90.88 84 GLN A CA 1
ATOM 676 C C . GLN A 1 84 ? -15.858 -0.654 9.449 1.00 90.88 84 GLN A C 1
ATOM 678 O O . GLN A 1 84 ? -15.249 -1.269 8.580 1.00 90.88 84 GLN A O 1
ATOM 683 N N . LEU A 1 85 ? -16.008 0.674 9.423 1.00 90.69 85 LEU A N 1
ATOM 684 C CA . LEU A 1 85 ? -15.465 1.498 8.351 1.00 90.69 85 LEU A CA 1
ATOM 685 C C . LEU A 1 85 ? -13.932 1.475 8.379 1.00 90.69 85 LEU A C 1
ATOM 687 O O . LEU A 1 85 ? -13.324 1.174 7.362 1.00 90.69 85 LEU A O 1
ATOM 691 N N . HIS A 1 86 ? -13.304 1.679 9.545 1.00 92.31 86 HIS A N 1
ATOM 692 C CA . HIS A 1 86 ? -11.839 1.590 9.696 1.00 92.31 86 HIS A CA 1
ATOM 693 C C . HIS A 1 86 ? -11.279 0.262 9.175 1.00 92.31 86 HIS A C 1
ATOM 695 O O . HIS A 1 86 ? -10.282 0.247 8.462 1.00 92.31 86 HIS A O 1
ATOM 701 N N . TYR A 1 87 ? -11.947 -0.847 9.497 1.00 93.81 87 TYR A N 1
ATOM 702 C CA . TYR A 1 87 ? -11.591 -2.179 9.018 1.00 93.81 87 TYR A CA 1
ATOM 703 C C . TYR A 1 87 ? -11.637 -2.277 7.485 1.00 93.81 87 TYR A C 1
ATOM 705 O O . TYR A 1 87 ? -10.657 -2.709 6.880 1.00 93.81 87 TYR A O 1
ATOM 713 N N . ILE A 1 88 ? -12.729 -1.832 6.852 1.00 93.81 88 ILE A N 1
ATOM 714 C CA . ILE A 1 88 ? -12.881 -1.854 5.385 1.00 93.81 88 ILE A CA 1
ATOM 715 C C . ILE A 1 88 ? -11.784 -1.024 4.706 1.00 93.81 88 ILE A C 1
ATOM 717 O O . ILE A 1 88 ? -11.200 -1.463 3.713 1.00 93.81 88 ILE A O 1
ATOM 721 N N . LEU A 1 89 ? -11.462 0.149 5.255 1.00 93.00 89 LEU A N 1
ATOM 722 C CA . LEU A 1 89 ? -10.404 1.008 4.721 1.00 93.00 89 LEU A CA 1
ATOM 723 C C . LEU A 1 89 ? -9.028 0.349 4.852 1.00 93.00 89 LEU A C 1
ATOM 725 O O . LEU A 1 89 ? -8.278 0.323 3.881 1.00 93.00 89 LEU A O 1
ATOM 729 N N . SER A 1 90 ? -8.712 -0.244 6.008 1.00 95.25 90 SER A N 1
ATOM 730 C CA . SER A 1 90 ? -7.465 -0.995 6.199 1.00 95.25 90 SER A CA 1
ATOM 731 C C . SER A 1 90 ? -7.329 -2.148 5.204 1.00 95.25 90 SER A C 1
ATOM 733 O O . SER A 1 90 ? -6.288 -2.277 4.566 1.00 95.25 90 SER A O 1
ATOM 735 N N . VAL A 1 91 ? -8.381 -2.949 5.010 1.00 96.88 91 VAL A N 1
ATOM 736 C CA . VAL A 1 91 ? -8.378 -4.042 4.021 1.00 96.88 91 VAL A CA 1
ATOM 737 C C . VAL A 1 91 ? -8.193 -3.508 2.598 1.00 96.88 91 VAL A C 1
ATOM 739 O O . VAL A 1 91 ? -7.428 -4.083 1.827 1.00 96.88 91 VAL A O 1
ATOM 742 N N . SER A 1 92 ? -8.829 -2.384 2.262 1.00 96.19 92 SER A N 1
ATOM 743 C CA . SER A 1 92 ? -8.678 -1.742 0.950 1.00 96.19 92 SER A CA 1
ATOM 744 C C . SER A 1 92 ? -7.236 -1.290 0.708 1.00 96.19 92 SER A C 1
ATOM 746 O O . SER A 1 92 ? -6.679 -1.555 -0.352 1.00 96.19 92 SER A O 1
ATOM 748 N N . ILE A 1 93 ? -6.599 -0.668 1.705 1.00 96.69 93 ILE A N 1
ATOM 749 C CA . ILE A 1 93 ? -5.197 -0.230 1.627 1.00 96.69 93 ILE A CA 1
ATOM 750 C C . ILE A 1 93 ? -4.260 -1.432 1.477 1.00 96.69 93 ILE A C 1
ATOM 752 O O . ILE A 1 93 ? -3.363 -1.402 0.638 1.00 96.69 93 ILE A O 1
ATOM 756 N N . ILE A 1 94 ? -4.493 -2.509 2.231 1.00 98.38 94 ILE A N 1
ATOM 757 C CA . ILE A 1 94 ? -3.738 -3.763 2.102 1.00 98.38 94 ILE A CA 1
ATOM 758 C C . ILE A 1 94 ? -3.851 -4.312 0.674 1.00 98.38 94 ILE A C 1
ATOM 760 O O . ILE A 1 94 ? -2.833 -4.611 0.053 1.00 98.38 94 ILE A O 1
ATOM 764 N N . ALA A 1 95 ? -5.068 -4.398 0.131 1.00 98.31 95 ALA A N 1
ATOM 765 C CA . ALA A 1 95 ? -5.302 -4.890 -1.225 1.00 98.31 95 ALA A CA 1
ATOM 766 C C . ALA A 1 95 ? -4.623 -4.011 -2.288 1.00 98.31 95 ALA A C 1
ATOM 768 O O . ALA A 1 95 ? -3.992 -4.538 -3.204 1.00 98.31 95 ALA A O 1
ATOM 769 N N . ILE A 1 96 ? -4.695 -2.683 -2.137 1.00 98.25 96 ILE A N 1
ATOM 770 C CA . ILE A 1 96 ? -4.012 -1.727 -3.018 1.00 98.25 96 ILE A CA 1
ATOM 771 C C . ILE A 1 96 ? -2.507 -1.990 -3.018 1.00 98.25 96 ILE A C 1
ATOM 773 O O . ILE A 1 96 ? -1.921 -2.114 -4.086 1.00 98.25 96 ILE A O 1
ATOM 777 N N . TRP A 1 97 ? -1.878 -2.104 -1.848 1.00 98.38 97 TRP A N 1
ATOM 778 C CA . TRP A 1 97 ? -0.422 -2.237 -1.753 1.00 98.38 97 TRP A CA 1
ATOM 779 C C . TRP A 1 97 ? 0.098 -3.611 -2.178 1.00 98.38 97 TRP A C 1
ATOM 781 O O . TRP A 1 97 ? 1.166 -3.690 -2.783 1.00 98.38 97 TRP A O 1
ATOM 791 N N . ILE A 1 98 ? -0.692 -4.670 -1.984 1.00 98.69 98 ILE A N 1
ATOM 792 C CA . ILE A 1 98 ? -0.435 -5.964 -2.627 1.00 98.69 98 ILE A CA 1
ATOM 793 C C . ILE A 1 98 ? -0.499 -5.811 -4.153 1.00 98.69 98 ILE A C 1
ATOM 795 O O . ILE A 1 98 ? 0.404 -6.266 -4.848 1.00 98.69 98 ILE A O 1
ATOM 799 N N . GLY A 1 99 ? -1.518 -5.128 -4.683 1.00 98.38 99 GLY A N 1
ATOM 800 C CA . GLY A 1 99 ? -1.637 -4.853 -6.117 1.00 98.38 99 GLY A CA 1
ATOM 801 C C . GLY A 1 99 ? -0.456 -4.053 -6.674 1.00 98.38 99 GLY A C 1
ATOM 802 O O . GLY A 1 99 ? 0.097 -4.427 -7.704 1.00 98.38 99 GLY A O 1
ATOM 803 N N . VAL A 1 100 ? -0.023 -3.003 -5.968 1.00 98.38 100 VAL A N 1
ATOM 804 C CA . VAL A 1 100 ? 1.177 -2.218 -6.308 1.00 98.38 100 VAL A CA 1
ATOM 805 C C . VAL A 1 100 ? 2.399 -3.121 -6.391 1.00 98.38 100 VAL A C 1
ATOM 807 O O . VAL A 1 100 ? 3.110 -3.074 -7.388 1.00 98.38 100 VAL A O 1
ATOM 810 N N . MET A 1 101 ? 2.621 -3.964 -5.381 1.00 98.44 101 MET A N 1
ATOM 811 C CA . MET A 1 101 ? 3.746 -4.896 -5.366 1.00 98.44 101 MET A CA 1
ATOM 812 C C . MET A 1 101 ? 3.709 -5.853 -6.558 1.00 98.44 101 MET A C 1
ATOM 814 O O . MET A 1 101 ? 4.706 -5.974 -7.267 1.00 98.44 101 MET A O 1
ATOM 818 N N . LEU A 1 102 ? 2.559 -6.473 -6.827 1.00 98.31 102 LEU A N 1
ATOM 819 C CA . LEU A 1 102 ? 2.412 -7.399 -7.948 1.00 98.31 102 LEU A CA 1
ATOM 820 C C . LEU A 1 102 ? 2.665 -6.709 -9.295 1.00 98.31 102 LEU A C 1
ATOM 822 O O . LEU A 1 102 ? 3.422 -7.227 -10.112 1.00 98.31 102 LEU A O 1
ATOM 826 N N . VAL A 1 103 ? 2.079 -5.531 -9.522 1.00 97.88 103 VAL A N 1
ATOM 827 C CA . VAL A 1 103 ? 2.280 -4.783 -10.771 1.00 97.88 103 VAL A CA 1
ATOM 828 C C . VAL A 1 103 ? 3.736 -4.349 -10.909 1.00 97.88 103 VAL A C 1
ATOM 830 O O . VAL A 1 103 ? 4.328 -4.551 -11.963 1.00 97.88 103 VAL A O 1
ATOM 833 N N . SER A 1 104 ? 4.345 -3.798 -9.862 1.00 97.19 104 SER A N 1
ATOM 834 C CA . SER A 1 104 ? 5.719 -3.303 -9.944 1.00 97.19 104 SER A CA 1
ATOM 835 C C . SER A 1 104 ? 6.757 -4.394 -10.190 1.00 97.19 104 SER A C 1
ATOM 837 O O . SER A 1 104 ? 7.761 -4.111 -10.842 1.00 97.19 104 SER A O 1
ATOM 839 N N . VAL A 1 105 ? 6.537 -5.608 -9.682 1.00 97.38 105 VAL A N 1
ATOM 840 C CA . VAL A 1 105 ? 7.482 -6.725 -9.833 1.00 97.38 105 VAL A CA 1
ATOM 841 C C . VAL A 1 105 ? 7.246 -7.500 -11.125 1.00 97.38 105 VAL A C 1
ATOM 843 O O . VAL A 1 105 ? 8.201 -7.866 -11.803 1.00 97.38 105 VAL A O 1
ATOM 846 N N . PHE A 1 106 ? 5.986 -7.760 -11.478 1.00 97.00 106 PHE A N 1
ATOM 847 C CA . PHE A 1 106 ? 5.663 -8.686 -12.566 1.00 97.00 106 PHE A CA 1
ATOM 848 C C . PHE A 1 106 ? 5.286 -8.005 -13.883 1.00 97.00 106 PHE A C 1
ATOM 850 O O . PHE A 1 106 ? 5.189 -8.691 -14.901 1.00 97.00 106 PHE A O 1
ATOM 857 N N . ALA A 1 107 ? 5.066 -6.686 -13.909 1.00 94.44 107 ALA A N 1
ATOM 858 C CA . ALA A 1 107 ? 4.805 -6.001 -15.169 1.00 94.44 107 ALA A CA 1
ATOM 859 C C . ALA A 1 107 ? 6.050 -6.009 -16.063 1.00 94.44 107 ALA A C 1
ATOM 861 O O . ALA A 1 107 ? 7.143 -5.618 -15.653 1.00 94.44 107 ALA A O 1
ATOM 862 N N . SER A 1 108 ? 5.864 -6.425 -17.314 1.00 92.88 108 SER A N 1
ATOM 863 C CA . SER A 1 108 ? 6.933 -6.404 -18.305 1.00 92.88 108 SER A CA 1
ATOM 864 C C . SER A 1 108 ? 7.349 -4.963 -18.630 1.00 92.88 108 SER A C 1
ATOM 866 O O . SER A 1 108 ? 6.476 -4.112 -18.838 1.00 92.88 108 SER A O 1
ATOM 868 N N . PRO A 1 109 ? 8.659 -4.675 -18.717 1.00 93.69 109 PRO A N 1
ATOM 869 C CA . PRO A 1 109 ? 9.145 -3.386 -19.189 1.00 93.69 109 PRO A CA 1
ATOM 870 C C . PRO A 1 109 ? 8.681 -3.097 -20.616 1.00 93.69 109 PRO A C 1
ATOM 872 O O . PRO A 1 109 ? 8.583 -3.994 -21.455 1.00 93.69 109 PRO A O 1
ATOM 875 N N . PHE A 1 110 ? 8.429 -1.825 -20.903 1.00 93.12 110 PHE A N 1
ATOM 876 C CA . PHE A 1 110 ? 8.136 -1.366 -22.253 1.00 93.12 110 PHE A CA 1
ATOM 877 C C . PHE A 1 110 ? 9.449 -1.169 -23.017 1.00 93.12 110 PHE A C 1
ATOM 879 O O . PHE A 1 110 ? 10.296 -0.400 -22.571 1.00 93.12 110 PHE A O 1
ATOM 886 N N . VAL A 1 111 ? 9.623 -1.856 -24.147 1.00 93.44 111 VAL A N 1
ATOM 887 C CA . VAL A 1 111 ? 10.867 -1.828 -24.935 1.00 93.44 111 VAL A CA 1
ATOM 888 C C . VAL A 1 111 ? 10.687 -0.982 -26.193 1.00 93.44 111 VAL A C 1
ATOM 890 O O . VAL A 1 111 ? 9.694 -1.142 -26.905 1.00 93.44 111 VAL A O 1
ATOM 893 N N . THR A 1 112 ? 11.641 -0.096 -26.487 1.00 90.06 112 THR A N 1
ATOM 894 C CA . THR A 1 112 ? 11.620 0.764 -27.683 1.00 90.06 112 THR A CA 1
ATOM 895 C C . THR A 1 112 ? 12.985 0.882 -28.360 1.00 90.06 112 THR A C 1
ATOM 897 O O . THR A 1 112 ? 14.021 0.679 -27.729 1.00 90.06 112 THR A O 1
ATOM 900 N N . GLY A 1 113 ? 12.969 1.266 -29.644 1.00 83.81 113 GLY A N 1
ATOM 901 C CA . GLY A 1 113 ? 14.163 1.611 -30.424 1.00 83.81 113 GLY A CA 1
ATOM 902 C C . GLY A 1 113 ? 14.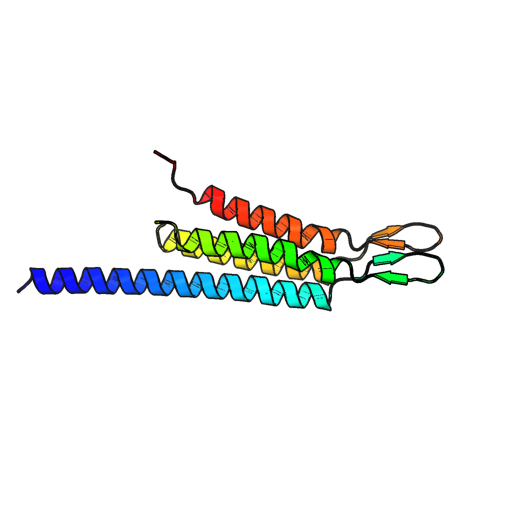850 0.431 -31.118 1.00 83.81 113 GLY A C 1
ATOM 903 O O . GLY A 1 113 ? 14.528 -0.729 -30.876 1.00 83.81 113 GLY A O 1
ATOM 904 N N . SER A 1 114 ? 15.790 0.758 -32.013 1.00 79.88 114 SER A N 1
ATOM 905 C CA . SER A 1 114 ? 16.690 -0.215 -32.653 1.00 79.88 114 SER A CA 1
ATOM 906 C C . SER A 1 114 ? 17.796 -0.678 -31.697 1.00 79.88 114 SER A C 1
ATOM 908 O O . SER A 1 114 ? 18.178 -1.842 -31.738 1.00 79.88 114 SER A O 1
ATOM 910 N N . ASP A 1 115 ? 18.249 0.222 -30.815 1.00 79.94 115 ASP A N 1
ATOM 911 C CA . ASP A 1 115 ? 19.044 -0.091 -29.625 1.00 79.94 115 ASP A CA 1
ATOM 912 C C . ASP A 1 115 ? 18.066 -0.245 -28.444 1.00 79.94 115 ASP A C 1
ATOM 914 O O . ASP A 1 115 ? 17.507 0.766 -27.998 1.00 79.94 115 ASP A O 1
ATOM 918 N N . PRO A 1 116 ? 17.783 -1.476 -27.970 1.00 82.75 116 PRO A N 1
ATOM 919 C CA . PRO A 1 116 ? 16.658 -1.729 -27.075 1.00 82.75 116 PRO A CA 1
ATOM 920 C C . PRO A 1 116 ? 16.784 -0.948 -25.766 1.00 82.75 116 PRO A C 1
ATOM 922 O O . PRO A 1 116 ? 17.675 -1.204 -24.954 1.00 82.75 116 PRO A O 1
ATOM 925 N N . THR A 1 117 ? 15.865 -0.007 -25.554 1.00 90.44 117 THR A N 1
ATOM 926 C CA . THR A 1 117 ? 15.701 0.720 -24.291 1.00 90.44 117 THR A CA 1
ATOM 927 C C . THR A 1 117 ? 14.499 0.145 -23.554 1.00 90.44 117 THR A C 1
ATOM 929 O O . THR A 1 117 ? 13.400 0.123 -24.108 1.00 90.44 117 THR A O 1
ATOM 932 N N . SER A 1 118 ? 14.694 -0.312 -22.316 1.00 92.25 118 SER A N 1
ATOM 933 C CA . SER A 1 118 ? 13.641 -0.919 -21.492 1.00 92.25 118 SER A CA 1
ATOM 934 C C . SER A 1 118 ? 13.186 0.052 -20.408 1.00 92.25 118 SER A C 1
ATOM 936 O O . SER A 1 118 ? 13.956 0.417 -19.521 1.00 92.25 118 SER A O 1
ATOM 938 N N . LEU A 1 119 ? 11.921 0.462 -20.476 1.00 93.19 119 LEU A N 1
ATOM 939 C CA . LEU A 1 119 ? 11.300 1.425 -19.571 1.00 93.19 119 LEU A CA 1
ATOM 940 C C . LEU A 1 119 ? 10.347 0.707 -18.595 1.00 93.19 119 LEU A C 1
ATOM 942 O O . LEU A 1 119 ? 9.306 0.196 -19.027 1.00 93.19 119 LEU A O 1
ATOM 946 N N . PRO A 1 120 ? 10.611 0.708 -17.275 1.00 94.44 120 PRO A N 1
ATOM 947 C CA . PRO A 1 120 ? 9.744 0.079 -16.277 1.00 94.44 120 PRO A CA 1
ATOM 948 C C . PRO A 1 120 ? 8.548 0.980 -15.912 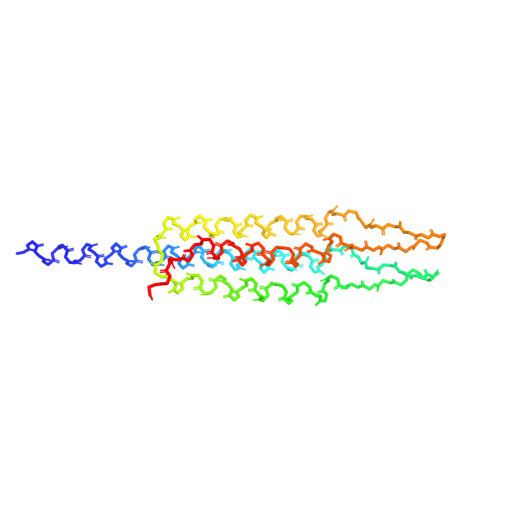1.00 94.44 120 PRO A C 1
ATOM 950 O O . PRO A 1 120 ? 8.310 1.298 -14.748 1.00 94.44 120 PRO A O 1
ATOM 953 N N . ILE A 1 121 ? 7.783 1.429 -16.916 1.00 93.44 121 ILE A N 1
ATOM 954 C CA . ILE A 1 121 ? 6.722 2.446 -16.766 1.00 93.44 121 ILE A CA 1
ATOM 955 C C . ILE A 1 121 ? 5.673 2.010 -15.738 1.00 93.44 121 ILE A C 1
ATOM 957 O O . ILE A 1 121 ? 5.299 2.790 -14.861 1.00 93.44 121 ILE A O 1
ATOM 961 N N . ALA A 1 122 ? 5.220 0.757 -15.819 1.00 93.38 122 ALA A N 1
ATOM 962 C CA . ALA A 1 122 ? 4.243 0.210 -14.884 1.00 93.38 122 ALA A CA 1
ATOM 963 C C . ALA A 1 122 ? 4.782 0.201 -13.445 1.00 93.38 122 ALA A C 1
ATOM 965 O O . ALA A 1 122 ? 4.074 0.589 -12.518 1.00 93.38 122 ALA A O 1
ATOM 966 N N . SER A 1 123 ? 6.051 -0.164 -13.264 1.00 94.44 123 SER A N 1
ATOM 967 C CA . SER A 1 123 ? 6.692 -0.244 -11.953 1.00 94.44 123 SER A CA 1
ATOM 968 C C . SER A 1 123 ? 6.963 1.119 -11.327 1.00 94.44 123 SER A C 1
ATOM 970 O O . SER A 1 123 ? 6.862 1.239 -10.107 1.00 94.44 123 SER A O 1
ATOM 972 N N . ILE A 1 124 ? 7.233 2.142 -12.143 1.00 94.06 124 ILE A N 1
ATOM 973 C CA . ILE A 1 124 ? 7.338 3.544 -11.707 1.00 94.06 124 ILE A CA 1
ATOM 974 C C . ILE A 1 124 ? 5.953 4.093 -11.335 1.00 94.06 124 ILE A C 1
ATOM 976 O O . ILE A 1 124 ? 5.792 4.763 -10.314 1.00 94.06 124 ILE A O 1
ATOM 980 N N . GLY A 1 125 ? 4.944 3.822 -12.166 1.00 94.75 125 GLY A N 1
ATOM 981 C CA . GLY A 1 125 ? 3.599 4.369 -12.000 1.00 94.75 125 GLY A CA 1
ATOM 982 C C . GLY A 1 125 ? 2.800 3.724 -10.868 1.00 94.75 125 GLY A C 1
ATOM 983 O O . GLY A 1 125 ? 1.997 4.404 -10.227 1.00 94.75 125 GLY A O 1
ATOM 984 N N . ALA A 1 126 ? 3.010 2.437 -10.586 1.00 96.69 126 ALA A N 1
ATOM 985 C CA . ALA A 1 126 ? 2.201 1.703 -9.617 1.00 96.69 126 ALA A CA 1
ATOM 986 C C . ALA A 1 126 ? 2.271 2.278 -8.185 1.00 96.69 126 ALA A C 1
ATOM 988 O O . ALA A 1 126 ? 1.201 2.522 -7.625 1.00 96.69 126 ALA A O 1
ATOM 989 N N . PRO A 1 127 ? 3.443 2.589 -7.589 1.00 96.31 127 PRO A N 1
ATOM 990 C CA . PRO A 1 127 ? 3.507 3.214 -6.264 1.00 96.31 127 PRO A CA 1
ATOM 991 C C . PRO A 1 127 ? 2.805 4.577 -6.205 1.00 96.31 127 PRO A C 1
ATOM 993 O O . PRO A 1 127 ? 2.074 4.856 -5.251 1.00 96.31 127 PRO A O 1
ATOM 996 N N . LEU A 1 128 ? 2.952 5.398 -7.253 1.00 96.31 128 LEU A N 1
ATOM 997 C CA . LEU A 1 128 ? 2.239 6.670 -7.391 1.00 96.31 128 LEU A CA 1
ATOM 998 C C . LEU A 1 128 ? 0.720 6.445 -7.376 1.00 96.31 128 LEU A C 1
ATOM 1000 O O . LEU A 1 128 ? 0.024 7.005 -6.529 1.00 96.31 128 LEU A O 1
ATOM 1004 N N . ILE A 1 129 ? 0.201 5.588 -8.258 1.00 96.38 129 ILE A N 1
ATOM 1005 C CA . ILE A 1 129 ? -1.238 5.302 -8.358 1.00 96.38 129 ILE A CA 1
ATOM 1006 C C . ILE A 1 129 ? -1.769 4.683 -7.055 1.00 96.38 129 ILE A C 1
ATOM 1008 O O . ILE A 1 129 ? -2.830 5.075 -6.569 1.00 96.38 129 ILE A O 1
ATOM 1012 N N . GLY A 1 130 ? -1.016 3.774 -6.435 1.00 96.50 130 GLY A N 1
ATOM 1013 C CA . GLY A 1 130 ? -1.369 3.174 -5.150 1.00 96.50 130 GLY A CA 1
ATOM 1014 C C . GLY A 1 130 ? -1.464 4.194 -4.016 1.00 96.50 130 GLY A C 1
ATOM 1015 O O . GLY A 1 130 ? -2.381 4.132 -3.191 1.00 96.50 130 GLY A O 1
ATOM 1016 N N . SER A 1 131 ? -0.574 5.188 -3.997 1.00 96.69 131 SER A N 1
ATOM 1017 C CA . SER A 1 131 ? -0.657 6.294 -3.040 1.00 96.69 131 SER A CA 1
ATOM 1018 C C . SER A 1 131 ? -1.899 7.167 -3.276 1.00 96.69 131 SER A C 1
ATOM 1020 O O . SER A 1 131 ? -2.596 7.501 -2.317 1.00 96.69 131 SER A O 1
ATOM 1022 N N . LEU A 1 132 ? -2.255 7.443 -4.538 1.00 96.50 132 LEU A N 1
ATOM 1023 C CA . LEU A 1 132 ? -3.472 8.182 -4.893 1.00 96.50 132 LEU A CA 1
ATOM 1024 C C . LEU A 1 132 ? -4.735 7.425 -4.473 1.00 96.50 132 LEU A C 1
ATOM 1026 O O . LEU A 1 132 ? -5.637 8.021 -3.884 1.00 96.50 132 LEU A O 1
ATOM 1030 N N . PHE A 1 133 ? -4.794 6.109 -4.692 1.00 96.38 133 PHE A N 1
ATOM 1031 C CA . PHE A 1 133 ? -5.912 5.301 -4.204 1.00 96.38 133 PHE A CA 1
ATOM 1032 C C . PHE A 1 133 ? -5.966 5.237 -2.680 1.00 96.38 133 PHE A C 1
ATOM 1034 O O . PHE A 1 133 ? -7.056 5.298 -2.117 1.00 96.38 133 PHE A O 1
ATOM 1041 N N . THR A 1 134 ? -4.821 5.205 -1.995 1.00 95.38 134 THR A N 1
ATOM 1042 C CA . THR A 1 134 ? -4.777 5.295 -0.525 1.00 95.38 134 THR A CA 1
ATOM 1043 C C . THR A 1 134 ? -5.394 6.613 -0.038 1.00 95.38 134 THR A C 1
ATOM 1045 O O . THR A 1 134 ? -6.212 6.619 0.884 1.00 95.38 134 THR A O 1
ATOM 1048 N N . VAL A 1 135 ? -5.060 7.731 -0.691 1.00 94.25 135 VAL A N 1
ATOM 1049 C CA . VAL A 1 135 ? -5.659 9.048 -0.423 1.00 94.25 135 VAL A CA 1
ATOM 1050 C C . VAL A 1 135 ? -7.163 9.036 -0.708 1.00 94.25 135 VAL A C 1
ATOM 1052 O O . VAL A 1 135 ? -7.943 9.512 0.116 1.00 94.25 135 VAL A O 1
ATOM 1055 N N . MET A 1 136 ? -7.586 8.464 -1.837 1.00 92.44 136 MET A N 1
ATOM 1056 C CA . MET A 1 136 ? -8.996 8.389 -2.227 1.00 92.44 136 MET A CA 1
ATOM 1057 C C . MET A 1 136 ? -9.828 7.583 -1.224 1.00 92.44 136 MET A C 1
ATOM 1059 O O . MET A 1 136 ? -10.890 8.037 -0.808 1.00 92.44 136 MET A O 1
ATOM 1063 N N . VAL A 1 137 ? -9.317 6.433 -0.776 1.00 90.12 137 VAL A N 1
ATOM 1064 C CA . VAL A 1 137 ? -9.936 5.601 0.268 1.00 90.12 137 VAL A CA 1
ATOM 1065 C C . VAL A 1 137 ? -10.167 6.418 1.543 1.00 90.12 137 VAL A C 1
ATOM 1067 O O . VAL A 1 137 ? -11.260 6.382 2.106 1.00 90.12 137 VAL A O 1
ATOM 1070 N N . TRP A 1 138 ? -9.186 7.218 1.968 1.00 87.44 138 TRP A N 1
ATOM 1071 C CA . TRP A 1 138 ? -9.357 8.114 3.114 1.00 87.44 138 TRP A CA 1
ATOM 1072 C C . TRP A 1 138 ? -10.393 9.220 2.863 1.00 87.44 138 TRP A C 1
ATOM 1074 O O . TRP A 1 138 ? -11.239 9.461 3.725 1.00 87.44 138 TRP A O 1
ATOM 1084 N N . PHE A 1 139 ? -10.374 9.872 1.696 1.00 87.25 139 PHE A N 1
ATOM 1085 C CA . PHE A 1 139 ? -11.342 10.924 1.362 1.00 87.25 139 PHE A CA 1
ATOM 1086 C C . PHE A 1 139 ? -12.787 10.423 1.396 1.00 87.25 139 PHE A C 1
ATOM 1088 O O . PHE A 1 139 ? -13.650 11.107 1.942 1.00 87.25 139 PHE A O 1
ATOM 1095 N N . LEU A 1 140 ? -13.044 9.222 0.871 1.00 81.25 140 LEU A N 1
ATOM 1096 C CA . LEU A 1 140 ? -14.374 8.604 0.878 1.00 81.25 140 LEU A CA 1
ATOM 1097 C C . LEU A 1 140 ? -14.874 8.276 2.293 1.00 81.25 140 LEU A C 1
ATOM 1099 O O . LEU A 1 140 ? -16.077 8.157 2.511 1.00 81.25 140 LEU A O 1
ATOM 1103 N N . ALA A 1 141 ? -13.965 8.139 3.257 1.00 78.69 141 ALA A N 1
ATOM 1104 C CA . ALA A 1 141 ? -14.298 7.867 4.650 1.00 78.69 141 ALA A CA 1
ATOM 1105 C C . ALA A 1 141 ? -14.513 9.123 5.500 1.00 78.69 141 ALA A C 1
ATOM 1107 O O . ALA A 1 141 ? -14.942 9.011 6.654 1.00 78.69 141 ALA A O 1
ATOM 1108 N N . LYS A 1 142 ? -14.165 10.305 4.980 1.00 74.44 142 LYS A N 1
ATOM 1109 C CA . LYS A 1 142 ? -14.212 11.547 5.745 1.00 74.44 142 LYS A CA 1
ATOM 1110 C C . LYS A 1 142 ? -15.678 11.935 5.999 1.00 74.44 142 LYS A C 1
ATOM 1112 O O . LYS A 1 142 ? -16.416 12.137 5.035 1.00 74.44 142 LYS A O 1
ATOM 1117 N N . PRO A 1 143 ? -16.122 12.069 7.263 1.00 67.88 143 PRO A N 1
ATOM 1118 C CA . PRO A 1 143 ? -17.450 12.603 7.540 1.00 67.88 143 PRO A CA 1
ATOM 1119 C C . PRO A 1 143 ? -17.547 14.052 7.026 1.00 67.88 143 PRO A C 1
ATOM 1121 O O . PRO A 1 143 ? -16.532 14.760 7.022 1.00 67.88 143 PRO A O 1
ATOM 1124 N N . PRO A 1 144 ? -18.735 14.507 6.583 1.00 68.06 144 PRO A N 1
ATOM 1125 C CA . PRO A 1 144 ? -18.920 15.882 6.130 1.00 68.06 144 PRO A CA 1
ATOM 1126 C C . PRO A 1 144 ? -18.467 16.850 7.228 1.00 68.06 144 PRO A C 1
ATOM 1128 O O . PRO A 1 144 ? -18.794 16.671 8.402 1.00 68.06 144 PRO A O 1
ATOM 1131 N N . SER A 1 145 ? -17.654 17.839 6.855 1.00 70.19 145 SER A N 1
ATOM 1132 C CA . SER A 1 145 ? -17.247 18.898 7.776 1.00 70.19 145 SER A CA 1
ATOM 1133 C C . SER A 1 145 ? -18.446 19.806 8.031 1.00 70.19 145 SER A C 1
ATOM 1135 O O . SER A 1 145 ? -18.895 20.464 7.093 1.00 70.19 145 SER A O 1
ATOM 1137 N N . ASN A 1 146 ? -18.949 19.807 9.267 1.00 55.56 146 ASN A N 1
ATOM 1138 C CA . ASN A 1 146 ? -19.849 20.847 9.771 1.00 55.56 146 ASN A CA 1
ATOM 1139 C C . ASN A 1 146 ? -19.093 22.160 9.976 1.00 55.56 146 ASN A C 1
ATOM 1141 O O . ASN A 1 146 ? -17.918 22.084 10.410 1.00 55.56 146 ASN A O 1
#

pLDDT: mean 91.82, std 7.38, range [55.56, 98.69]